Protein AF-A0A377R325-F1 (afdb_monomer_lite)

Structure (mmCIF, N/CA/C/O backbone):
data_AF-A0A377R325-F1
#
_entry.id   AF-A0A377R325-F1
#
loop_
_atom_site.group_PDB
_atom_site.id
_atom_site.type_symbol
_atom_site.label_atom_id
_atom_site.label_alt_id
_atom_site.label_comp_id
_atom_site.label_asym_id
_atom_site.label_entity_id
_atom_site.label_seq_id
_atom_site.pdbx_PDB_ins_code
_atom_site.Cartn_x
_atom_site.Cartn_y
_atom_site.Cartn_z
_atom_site.occupancy
_atom_site.B_iso_or_equiv
_atom_site.auth_seq_id
_atom_site.auth_comp_id
_atom_site.auth_asym_id
_atom_site.auth_atom_id
_atom_site.pdbx_PDB_model_num
ATOM 1 N N . MET A 1 1 ? -23.239 -12.003 5.685 1.00 79.06 1 MET A N 1
ATOM 2 C CA . MET A 1 1 ? -21.920 -11.402 6.017 1.00 79.06 1 MET A CA 1
ATOM 3 C C . MET A 1 1 ? -22.066 -10.486 7.225 1.00 79.06 1 MET A C 1
ATOM 5 O O . MET A 1 1 ? -23.081 -9.809 7.310 1.00 79.06 1 MET A O 1
ATOM 9 N N . LYS A 1 2 ? -21.102 -10.457 8.159 1.00 88.12 2 LYS A N 1
ATOM 10 C CA . LYS A 1 2 ? -21.179 -9.583 9.349 1.00 88.12 2 LYS A CA 1
ATOM 11 C C . LYS A 1 2 ? -20.744 -8.147 8.982 1.00 88.12 2 LYS A C 1
ATOM 13 O O . LYS A 1 2 ? -19.690 -8.029 8.351 1.00 88.12 2 LYS A O 1
ATOM 18 N N . PRO A 1 3 ? -21.505 -7.091 9.336 1.00 88.25 3 PRO A N 1
ATOM 19 C CA . PRO A 1 3 ? -21.129 -5.699 9.063 1.00 88.25 3 PRO A CA 1
ATOM 20 C C . PRO A 1 3 ? -20.074 -5.169 10.051 1.00 88.25 3 PRO A C 1
ATOM 22 O O . PRO A 1 3 ? -19.820 -5.792 11.084 1.00 88.25 3 PRO A O 1
ATOM 25 N N . ASP A 1 4 ? -19.478 -4.016 9.728 1.00 89.94 4 ASP A N 1
ATOM 26 C CA . ASP A 1 4 ? -18.606 -3.262 10.640 1.00 89.94 4 ASP A CA 1
ATOM 27 C C . ASP A 1 4 ? -19.404 -2.733 11.843 1.00 89.94 4 ASP A C 1
ATOM 29 O O . ASP A 1 4 ? -20.543 -2.277 11.698 1.00 89.94 4 ASP A O 1
ATOM 33 N N . THR A 1 5 ? -18.783 -2.762 13.021 1.00 89.06 5 THR A N 1
ATOM 34 C CA . THR A 1 5 ? -19.284 -2.142 14.251 1.00 89.06 5 THR A CA 1
ATOM 35 C C . THR A 1 5 ? -18.168 -1.352 14.932 1.00 89.06 5 THR A C 1
ATOM 37 O O . THR A 1 5 ? -16.984 -1.554 14.660 1.00 89.06 5 THR A O 1
ATOM 40 N N . THR A 1 6 ? -18.530 -0.495 15.887 1.00 85.75 6 THR A N 1
ATOM 41 C CA . THR A 1 6 ? -17.566 0.286 16.684 1.00 85.75 6 THR A CA 1
ATOM 42 C C . THR A 1 6 ? -16.601 -0.586 17.495 1.00 85.75 6 THR A C 1
ATOM 44 O O . THR A 1 6 ? -15.559 -0.108 17.933 1.00 85.75 6 THR A O 1
ATOM 47 N N . LEU A 1 7 ? -16.911 -1.875 17.663 1.00 84.88 7 LEU A N 1
ATOM 48 C CA . LEU A 1 7 ? -16.080 -2.835 18.387 1.00 84.88 7 LEU A CA 1
ATOM 49 C C . LEU A 1 7 ? -15.214 -3.702 17.464 1.00 84.88 7 LEU A C 1
ATOM 51 O O . LEU A 1 7 ? -14.139 -4.126 17.877 1.00 84.88 7 LEU A O 1
ATOM 55 N N . ARG A 1 8 ? -15.655 -3.997 16.232 1.00 88.12 8 ARG A N 1
ATOM 56 C CA . ARG A 1 8 ? -14.939 -4.913 15.325 1.00 88.12 8 ARG A CA 1
ATOM 57 C C . ARG A 1 8 ? -15.226 -4.657 13.851 1.00 88.12 8 ARG A C 1
ATOM 5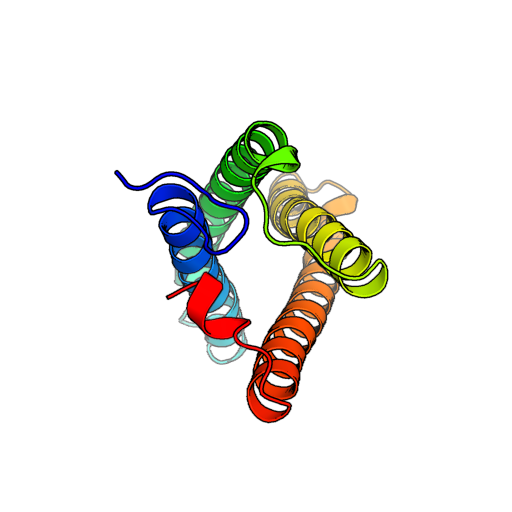9 O O . ARG A 1 8 ? -16.313 -4.220 13.476 1.00 88.12 8 ARG A O 1
ATOM 66 N N . TYR A 1 9 ? -14.287 -5.052 12.998 1.00 92.50 9 TYR A N 1
ATOM 67 C CA . TYR A 1 9 ? -14.483 -5.019 11.554 1.00 92.50 9 TYR A CA 1
ATOM 68 C C . TYR A 1 9 ? -15.275 -6.231 11.049 1.00 92.50 9 TYR A C 1
ATOM 70 O O . TYR A 1 9 ? -15.111 -7.366 11.513 1.00 92.50 9 TYR A O 1
ATOM 78 N N . GLY A 1 10 ? -16.142 -5.976 10.072 1.00 93.62 10 GLY A N 1
ATOM 79 C CA . GLY A 1 10 ? -16.986 -6.960 9.415 1.00 93.62 10 GLY A CA 1
ATOM 80 C C . GLY A 1 10 ? -16.225 -7.870 8.452 1.00 93.62 10 GLY A C 1
ATOM 81 O O . GLY A 1 10 ? -15.042 -7.677 8.160 1.00 93.62 10 GLY A O 1
ATOM 82 N N . THR A 1 11 ? -16.931 -8.868 7.915 1.00 93.69 11 THR A N 1
ATOM 83 C CA . THR A 1 11 ? -16.354 -9.899 7.035 1.00 93.69 11 THR A CA 1
ATOM 84 C C . THR A 1 11 ? -15.680 -9.288 5.805 1.00 93.69 11 THR A C 1
ATOM 86 O O . THR A 1 11 ? -14.545 -9.642 5.500 1.00 93.69 11 THR A O 1
ATOM 89 N N . LEU A 1 12 ? -16.343 -8.341 5.130 1.00 93.75 12 LEU A N 1
ATOM 90 C CA . LEU A 1 12 ? -15.811 -7.707 3.917 1.00 93.75 12 LEU A CA 1
ATOM 91 C C . LEU A 1 12 ? -14.566 -6.863 4.204 1.00 93.75 12 LEU A C 1
ATOM 93 O O . LEU A 1 12 ? -13.574 -6.965 3.487 1.00 93.75 12 LEU A O 1
ATOM 97 N N . THR A 1 13 ? -14.577 -6.074 5.280 1.00 94.75 13 THR A N 1
ATOM 98 C CA . THR A 1 13 ? -13.428 -5.241 5.655 1.00 94.75 13 THR A CA 1
ATOM 99 C C . THR A 1 13 ? -12.189 -6.082 5.956 1.00 94.75 13 THR A C 1
ATOM 101 O O . THR A 1 13 ? -11.081 -5.709 5.551 1.00 94.75 13 THR A O 1
ATOM 104 N N . ARG A 1 14 ? -12.368 -7.229 6.625 1.00 94.88 14 ARG A N 1
ATOM 105 C CA . ARG A 1 14 ? -11.286 -8.185 6.893 1.00 94.88 14 ARG A CA 1
ATOM 106 C C . ARG A 1 14 ? -10.825 -8.914 5.640 1.00 94.88 14 ARG A C 1
ATOM 108 O O . ARG A 1 14 ? -9.621 -9.024 5.447 1.00 94.88 14 ARG A O 1
ATOM 115 N N . LEU A 1 15 ? -11.748 -9.347 4.779 1.00 95.62 15 LEU A N 1
ATOM 116 C CA . LEU A 1 15 ? -11.410 -9.998 3.512 1.00 95.62 15 LEU A CA 1
ATOM 117 C C . LEU A 1 15 ? -10.534 -9.087 2.647 1.00 95.62 15 LEU A C 1
ATOM 119 O O . LEU A 1 15 ? -9.456 -9.497 2.228 1.00 95.62 15 LEU A O 1
ATOM 123 N N . PHE A 1 16 ? -10.947 -7.830 2.453 1.00 96.06 16 PHE A N 1
ATOM 124 C CA . PHE A 1 16 ? -10.122 -6.855 1.741 1.00 96.06 16 PHE A CA 1
ATOM 125 C C . PHE A 1 16 ? -8.773 -6.652 2.429 1.00 96.06 16 PHE A C 1
ATOM 127 O O . PHE A 1 16 ? -7.756 -6.612 1.756 1.00 96.06 16 PHE A O 1
ATOM 134 N N . HIS A 1 17 ? -8.736 -6.535 3.758 1.00 96.81 17 HIS A N 1
ATOM 135 C CA . HIS A 1 17 ? -7.481 -6.303 4.471 1.00 96.81 17 HIS A CA 1
ATOM 136 C C . HIS A 1 17 ? -6.481 -7.448 4.286 1.00 96.81 17 HIS A C 1
ATOM 138 O O . HIS A 1 17 ? -5.356 -7.218 3.855 1.00 96.81 17 HIS A O 1
ATOM 144 N N . TRP A 1 18 ? -6.892 -8.676 4.601 1.00 97.44 18 TRP A N 1
ATOM 145 C CA . TRP A 1 18 ? -6.014 -9.841 4.558 1.00 97.44 18 TRP A CA 1
ATOM 146 C C . TRP A 1 18 ? -5.677 -10.258 3.128 1.00 97.44 18 TRP A C 1
ATOM 148 O O . TRP A 1 18 ? -4.533 -10.617 2.864 1.00 97.44 18 TRP A O 1
ATOM 158 N N . GLY A 1 19 ? -6.616 -10.117 2.187 1.00 98.00 19 GLY A N 1
ATOM 159 C CA . GLY A 1 19 ? -6.336 -10.316 0.765 1.00 98.00 19 GLY A CA 1
ATOM 160 C C . GLY A 1 19 ? -5.279 -9.339 0.247 1.00 98.00 19 GLY A C 1
ATOM 161 O O . GLY A 1 19 ? -4.335 -9.748 -0.424 1.00 98.00 19 GLY A O 1
ATOM 162 N N . MET A 1 20 ? -5.370 -8.060 0.625 1.00 98.25 20 MET A N 1
ATOM 163 C CA . MET A 1 20 ? -4.347 -7.071 0.273 1.00 98.25 20 MET A CA 1
ATOM 164 C C . MET A 1 20 ? -3.012 -7.344 0.963 1.00 98.25 20 MET A C 1
ATOM 166 O O . MET A 1 20 ? -1.976 -7.210 0.324 1.00 98.25 20 MET A O 1
ATOM 170 N N . ALA A 1 21 ? -3.013 -7.754 2.235 1.00 98.00 21 ALA A N 1
ATOM 171 C CA . ALA A 1 21 ? -1.790 -8.120 2.948 1.00 98.00 21 ALA A CA 1
ATOM 172 C C . ALA A 1 21 ? -1.056 -9.282 2.255 1.00 98.00 21 ALA A C 1
ATOM 174 O O . ALA A 1 21 ? 0.152 -9.198 2.040 1.00 98.00 21 ALA A O 1
ATOM 175 N N . ALA A 1 22 ? -1.789 -10.317 1.828 1.00 98.44 22 ALA A N 1
ATOM 176 C CA . ALA A 1 22 ? -1.236 -11.419 1.043 1.00 98.44 22 ALA A CA 1
ATOM 177 C C . ALA A 1 22 ? -0.678 -10.938 -0.308 1.00 98.44 22 ALA A C 1
ATOM 179 O O . ALA A 1 22 ? 0.429 -11.319 -0.688 1.00 98.44 22 ALA A O 1
ATOM 180 N N . CYS A 1 23 ? -1.393 -10.044 -1.000 1.00 98.31 23 CYS A N 1
ATOM 181 C CA . CYS A 1 23 ? -0.907 -9.458 -2.248 1.00 98.31 23 CYS A CA 1
ATOM 182 C C . CYS A 1 23 ? 0.366 -8.626 -2.034 1.00 98.31 23 CYS A C 1
ATOM 184 O O . CYS A 1 23 ? 1.308 -8.771 -2.802 1.00 98.31 23 CYS A O 1
ATOM 186 N N . TYR A 1 24 ? 0.452 -7.792 -0.993 1.00 98.25 24 TYR A N 1
ATOM 187 C CA . TYR A 1 24 ? 1.673 -7.030 -0.706 1.00 98.25 24 TYR A CA 1
ATOM 188 C C . TYR A 1 24 ? 2.851 -7.937 -0.357 1.00 98.25 24 TYR A C 1
ATOM 190 O O . TYR A 1 24 ? 3.949 -7.707 -0.858 1.00 98.25 24 TYR A O 1
ATOM 198 N N . LEU A 1 25 ? 2.630 -8.992 0.432 1.00 98.44 25 LEU A N 1
ATOM 199 C CA . LEU A 1 25 ? 3.662 -9.993 0.697 1.00 98.44 25 LEU A CA 1
ATOM 200 C C . LEU A 1 25 ? 4.169 -10.616 -0.611 1.00 98.44 25 LEU A C 1
ATOM 202 O O . LEU A 1 25 ? 5.376 -10.677 -0.828 1.00 98.44 25 LEU A O 1
ATOM 206 N N . PHE A 1 26 ? 3.261 -10.994 -1.513 1.00 98.56 26 PHE A N 1
ATOM 207 C CA . PHE A 1 26 ? 3.608 -11.489 -2.845 1.00 98.56 26 PHE A CA 1
ATOM 208 C C . PHE A 1 26 ? 4.393 -10.458 -3.677 1.00 98.56 26 PHE A C 1
ATOM 210 O O . PHE A 1 26 ? 5.388 -10.810 -4.312 1.00 98.56 26 PHE A O 1
ATOM 217 N N . MET A 1 27 ? 4.004 -9.178 -3.651 1.00 98.31 27 MET A N 1
ATOM 218 C CA . MET A 1 27 ? 4.704 -8.106 -4.372 1.00 98.31 27 MET A CA 1
ATOM 219 C C . MET A 1 27 ? 6.162 -7.978 -3.923 1.00 98.31 27 MET A C 1
ATOM 221 O O . MET A 1 27 ? 7.056 -7.938 -4.766 1.00 98.31 27 MET A O 1
ATOM 225 N N . PHE A 1 28 ? 6.414 -7.951 -2.612 1.00 97.94 28 PHE A N 1
ATOM 226 C CA . PHE A 1 28 ? 7.776 -7.858 -2.085 1.00 97.94 28 PHE A CA 1
ATOM 227 C C . PHE A 1 28 ? 8.566 -9.155 -2.279 1.00 97.94 28 PHE A C 1
ATOM 229 O O . PHE A 1 28 ? 9.741 -9.089 -2.628 1.00 97.94 28 PHE A O 1
ATOM 236 N N . ALA A 1 29 ? 7.935 -10.323 -2.119 1.00 98.38 29 ALA A N 1
ATOM 237 C CA . ALA A 1 29 ? 8.585 -11.615 -2.329 1.00 98.38 29 ALA A CA 1
ATOM 238 C C . ALA A 1 29 ? 9.043 -11.794 -3.781 1.00 98.38 29 ALA A C 1
ATOM 240 O O . ALA A 1 29 ? 10.191 -12.149 -4.024 1.00 98.38 29 ALA A O 1
ATOM 241 N N . THR A 1 30 ? 8.174 -11.491 -4.749 1.00 98.38 30 THR A N 1
ATOM 242 C CA . THR A 1 30 ? 8.537 -11.543 -6.171 1.00 98.38 30 THR A CA 1
ATOM 243 C C . THR A 1 30 ? 9.636 -10.538 -6.498 1.00 98.38 30 THR A C 1
ATOM 245 O O . THR A 1 30 ? 10.623 -10.916 -7.124 1.00 98.38 30 THR A O 1
ATOM 248 N N . ALA A 1 31 ? 9.521 -9.297 -6.006 1.00 97.31 31 ALA A N 1
ATOM 249 C CA . ALA A 1 31 ? 10.538 -8.277 -6.227 1.00 97.31 31 ALA A CA 1
ATOM 250 C C . ALA A 1 31 ? 11.904 -8.660 -5.661 1.00 97.31 31 ALA A C 1
ATOM 252 O O . ALA A 1 31 ? 12.917 -8.461 -6.326 1.00 97.31 31 ALA A O 1
ATOM 253 N N . LEU A 1 32 ? 11.941 -9.248 -4.468 1.00 98.00 32 LEU A N 1
ATOM 254 C CA . LEU A 1 32 ? 13.167 -9.782 -3.892 1.00 98.00 32 LEU A CA 1
ATOM 255 C C . LEU A 1 32 ? 13.714 -10.940 -4.738 1.00 98.00 32 LEU A C 1
ATOM 257 O O . LEU A 1 32 ? 14.896 -10.944 -5.067 1.00 98.00 32 LEU A O 1
ATOM 261 N N . ALA A 1 33 ? 12.852 -11.876 -5.144 1.00 98.25 33 ALA A N 1
ATOM 262 C CA . ALA A 1 33 ? 13.237 -13.081 -5.869 1.00 98.25 33 ALA A CA 1
ATOM 263 C C . ALA A 1 33 ? 14.016 -12.779 -7.158 1.00 98.25 33 ALA A C 1
ATOM 265 O O . ALA A 1 33 ? 15.122 -13.286 -7.319 1.00 98.25 33 ALA A O 1
ATOM 266 N N . TRP A 1 34 ? 13.511 -11.909 -8.042 1.00 97.88 34 TRP A N 1
ATOM 267 C CA . TRP A 1 34 ? 14.219 -11.621 -9.301 1.00 97.88 34 TRP A CA 1
ATOM 268 C C . TRP A 1 34 ? 15.445 -10.710 -9.141 1.00 97.88 34 TRP A C 1
ATOM 270 O O . TRP A 1 34 ? 16.243 -10.589 -10.071 1.00 97.88 34 TRP A O 1
ATOM 280 N N . ASN A 1 35 ? 15.569 -10.006 -8.009 1.00 96.56 35 ASN A N 1
ATOM 281 C CA . ASN A 1 35 ? 16.769 -9.229 -7.686 1.00 96.56 35 ASN A CA 1
ATOM 282 C C . ASN A 1 35 ? 17.876 -10.116 -7.093 1.00 96.56 35 ASN A C 1
ATOM 284 O O . ASN A 1 35 ? 19.045 -9.770 -7.226 1.00 96.56 35 ASN A O 1
ATOM 288 N N . LEU A 1 36 ? 17.518 -11.243 -6.466 1.00 98.06 36 LEU A N 1
ATOM 289 C CA . LEU A 1 36 ? 18.467 -12.259 -6.002 1.00 98.06 36 LEU A CA 1
ATOM 290 C C . LEU A 1 36 ? 18.872 -13.224 -7.122 1.00 98.06 36 LEU A C 1
ATOM 292 O O . LEU A 1 36 ? 20.038 -13.594 -7.215 1.00 98.06 36 LEU A O 1
ATOM 296 N N . ASP A 1 37 ? 17.923 -13.608 -7.976 1.00 97.94 37 ASP A N 1
ATOM 297 C CA . ASP A 1 37 ? 18.151 -14.497 -9.110 1.00 97.94 37 ASP A CA 1
ATOM 298 C C . ASP A 1 37 ? 17.466 -13.958 -10.372 1.00 97.94 37 ASP A C 1
ATOM 300 O O . ASP A 1 37 ? 16.240 -13.955 -10.508 1.00 97.94 37 ASP A O 1
ATOM 304 N N . GLY A 1 38 ? 18.279 -13.544 -11.345 1.00 97.31 38 GLY A N 1
ATOM 305 C CA . GLY A 1 38 ? 17.798 -13.030 -12.624 1.00 97.31 38 GLY A CA 1
ATOM 306 C C . GLY A 1 38 ? 16.963 -14.031 -13.432 1.00 97.31 38 GLY A C 1
ATOM 307 O O . GLY A 1 38 ? 16.163 -13.592 -14.264 1.00 97.31 38 GLY A O 1
ATOM 308 N N . SER A 1 39 ? 17.087 -15.340 -13.175 1.00 98.19 39 SER A N 1
ATOM 309 C CA . SER A 1 39 ? 16.268 -16.380 -13.810 1.00 98.19 39 SER A CA 1
ATOM 310 C C . SER A 1 39 ? 14.777 -16.220 -13.48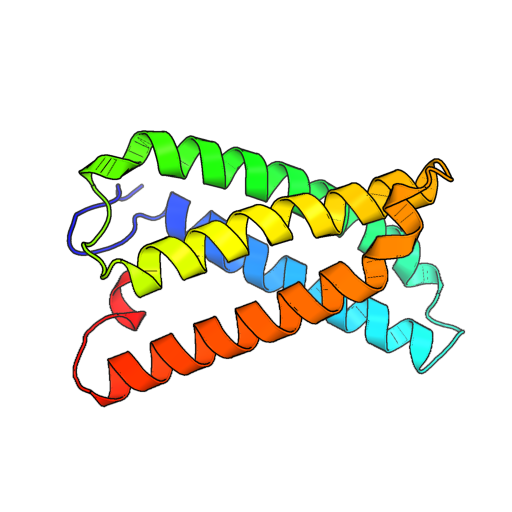3 1.00 98.19 39 SER A C 1
ATOM 312 O O . SER A 1 39 ? 13.917 -16.541 -14.302 1.00 98.19 39 SER A O 1
ATOM 314 N N . LEU A 1 40 ? 14.454 -15.610 -12.336 1.00 98.38 40 LEU A N 1
ATOM 315 C CA . LEU A 1 40 ? 13.090 -15.420 -11.839 1.00 98.38 40 LEU A CA 1
ATOM 316 C C . LEU A 1 40 ? 12.397 -14.166 -12.396 1.00 98.38 40 LEU A C 1
ATOM 318 O O . LEU A 1 40 ? 11.281 -13.839 -11.988 1.00 98.38 40 LEU A O 1
ATOM 322 N N . LYS A 1 41 ? 12.997 -13.459 -13.365 1.00 97.94 41 LYS A N 1
ATOM 323 C CA . LYS A 1 41 ? 12.383 -12.281 -14.012 1.00 97.94 41 LYS A CA 1
ATOM 324 C C . LYS A 1 41 ? 11.051 -12.578 -14.708 1.00 97.94 41 LYS A C 1
ATOM 326 O O . LYS A 1 41 ? 10.267 -11.651 -14.912 1.00 97.94 41 LYS A O 1
ATOM 331 N N . PHE A 1 42 ? 10.734 -13.840 -15.008 1.00 97.81 42 PHE A N 1
ATOM 332 C CA . PHE A 1 42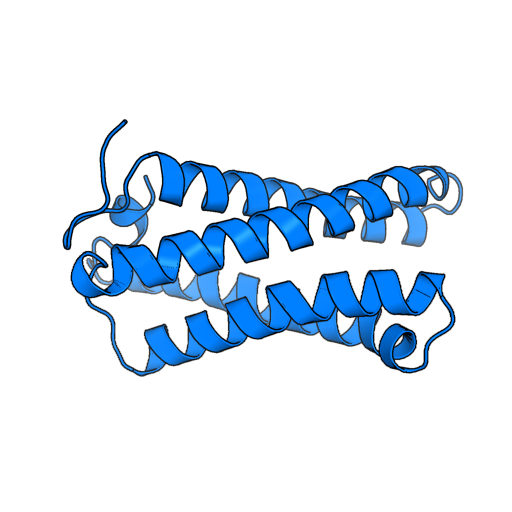 ? 9.401 -14.217 -15.495 1.00 97.81 42 PHE A CA 1
ATOM 333 C C . PHE A 1 42 ? 8.280 -13.859 -14.492 1.00 97.81 42 PHE A C 1
ATOM 335 O O . PHE A 1 42 ? 7.149 -13.595 -14.903 1.00 97.81 42 PHE A O 1
ATOM 342 N N . LEU A 1 43 ? 8.588 -13.742 -13.190 1.00 98.25 43 LEU A N 1
ATOM 343 C CA . LEU A 1 43 ? 7.645 -13.317 -12.145 1.00 98.25 43 LEU A CA 1
ATOM 344 C C . LEU A 1 43 ? 7.197 -11.853 -12.276 1.00 98.25 43 LEU A C 1
ATOM 346 O O . LEU A 1 43 ? 6.181 -11.477 -11.689 1.00 98.25 43 LEU A O 1
ATOM 350 N N . ILE A 1 44 ? 7.893 -11.023 -13.066 1.00 97.94 44 ILE A N 1
ATOM 351 C CA . ILE A 1 44 ? 7.517 -9.618 -13.291 1.00 97.94 44 ILE A CA 1
ATOM 352 C C . ILE A 1 44 ? 6.092 -9.518 -13.853 1.00 97.94 44 ILE A C 1
ATOM 354 O O . ILE A 1 44 ? 5.351 -8.611 -13.474 1.00 97.94 44 ILE A O 1
ATOM 358 N N . GLY A 1 45 ? 5.675 -10.449 -14.719 1.00 97.88 45 GLY A N 1
ATOM 359 C CA . GLY A 1 45 ? 4.304 -10.486 -15.239 1.00 97.88 45 GLY A CA 1
ATOM 360 C C . GLY A 1 45 ? 3.265 -10.636 -14.123 1.00 97.88 45 GLY A C 1
ATOM 361 O O . GLY A 1 45 ? 2.322 -9.847 -14.036 1.00 97.88 45 GLY A O 1
ATOM 362 N N . ALA A 1 46 ? 3.487 -11.586 -13.212 1.00 98.19 46 ALA A N 1
ATOM 363 C CA . ALA A 1 46 ? 2.609 -11.818 -12.069 1.00 98.19 46 ALA A CA 1
ATOM 364 C C . ALA A 1 46 ? 2.622 -10.641 -11.075 1.00 98.19 46 ALA A C 1
ATOM 366 O O . ALA A 1 46 ? 1.569 -10.242 -10.581 1.00 98.19 46 ALA A O 1
ATOM 367 N N . HIS A 1 47 ? 3.784 -10.027 -10.835 1.00 98.38 47 HIS A N 1
ATOM 368 C CA . HIS A 1 47 ? 3.906 -8.822 -10.009 1.00 98.38 47 HIS A CA 1
ATOM 369 C C . HIS A 1 47 ? 3.100 -7.647 -10.579 1.00 98.38 47 HIS A C 1
ATOM 371 O O . HIS A 1 47 ? 2.378 -6.969 -9.852 1.00 98.38 47 HIS A O 1
ATOM 377 N N . LYS A 1 48 ? 3.156 -7.424 -11.899 1.00 97.94 48 LYS A N 1
ATOM 378 C CA . LYS A 1 48 ? 2.349 -6.390 -12.565 1.00 97.94 48 LYS A CA 1
ATOM 379 C C . LYS A 1 48 ? 0.850 -6.647 -12.383 1.00 97.94 48 LYS A C 1
ATOM 381 O O . LYS A 1 48 ? 0.126 -5.731 -11.996 1.00 97.94 48 LYS A O 1
ATOM 386 N N . ALA A 1 49 ? 0.397 -7.882 -12.607 1.00 98.00 49 ALA A N 1
ATOM 387 C CA . ALA A 1 49 ? -1.006 -8.258 -12.433 1.00 98.00 49 ALA A CA 1
ATOM 388 C C . ALA A 1 49 ? -1.484 -8.065 -10.981 1.00 98.00 49 ALA A C 1
ATOM 390 O O . ALA A 1 49 ? -2.528 -7.455 -10.747 1.00 98.00 49 ALA A O 1
ATOM 391 N N . ALA A 1 50 ? -0.690 -8.506 -10.000 1.00 98.25 50 ALA A N 1
ATOM 392 C CA . ALA A 1 50 ? -0.983 -8.312 -8.581 1.00 98.25 50 ALA A CA 1
ATOM 393 C C . ALA A 1 50 ? -0.992 -6.825 -8.179 1.00 98.25 50 ALA A C 1
ATOM 395 O O . ALA A 1 50 ? -1.830 -6.414 -7.378 1.00 98.25 50 ALA A O 1
ATOM 396 N N . GLY A 1 51 ? -0.122 -5.997 -8.766 1.00 97.88 51 GLY A N 1
ATOM 397 C CA . GLY A 1 51 ? -0.112 -4.546 -8.564 1.00 97.88 51 GLY A CA 1
ATOM 398 C C . GLY A 1 51 ? -1.392 -3.858 -9.052 1.00 97.88 51 GLY A C 1
ATOM 399 O O . GLY A 1 51 ? -1.948 -3.020 -8.340 1.00 97.88 51 GLY A O 1
ATOM 400 N N . VAL A 1 52 ? -1.908 -4.248 -10.224 1.00 97.88 52 VAL A N 1
ATOM 401 C CA . VAL A 1 52 ? -3.200 -3.755 -10.742 1.00 97.88 52 VAL A CA 1
ATOM 402 C C . VAL A 1 52 ? -4.351 -4.218 -9.850 1.00 97.88 52 VAL A C 1
ATOM 404 O O . VAL A 1 52 ? -5.200 -3.410 -9.471 1.00 97.88 52 VAL A O 1
ATOM 407 N N . LEU A 1 53 ? -4.355 -5.491 -9.444 1.00 97.94 53 LEU A N 1
ATOM 408 C CA . LEU A 1 53 ? -5.345 -6.015 -8.502 1.00 97.94 53 LEU A CA 1
ATOM 409 C C . LEU A 1 53 ? -5.335 -5.227 -7.184 1.00 97.94 53 LEU A C 1
ATOM 411 O O . LEU A 1 53 ? -6.393 -4.823 -6.705 1.00 97.94 53 LEU A O 1
ATOM 415 N N . LEU A 1 54 ? -4.156 -4.951 -6.621 1.00 98.25 54 LEU A N 1
ATOM 416 C CA . LEU A 1 54 ? -3.998 -4.147 -5.409 1.00 98.25 54 LEU A CA 1
ATOM 417 C C . LEU A 1 54 ? -4.553 -2.734 -5.567 1.00 98.25 54 LEU A C 1
ATOM 419 O O . LEU A 1 54 ? -5.188 -2.240 -4.636 1.00 98.25 54 LEU A O 1
ATOM 423 N N . LEU A 1 55 ? -4.365 -2.086 -6.719 1.00 97.31 55 LEU A N 1
ATOM 424 C CA . LEU A 1 55 ? -4.946 -0.769 -6.977 1.00 97.31 55 LEU A CA 1
ATOM 425 C C . LEU A 1 55 ? -6.481 -0.816 -6.930 1.00 97.31 55 LEU A C 1
ATOM 427 O O . LEU A 1 55 ? -7.104 -0.007 -6.239 1.00 97.31 55 LEU A O 1
ATOM 431 N N . LEU A 1 56 ? -7.090 -1.809 -7.587 1.00 98.06 56 LEU A N 1
ATOM 432 C CA . LEU A 1 56 ? -8.544 -2.009 -7.585 1.00 98.06 56 LEU A CA 1
ATOM 433 C C . LEU A 1 56 ? -9.074 -2.347 -6.186 1.00 98.06 56 LEU A C 1
ATOM 435 O O . LEU A 1 56 ? -10.059 -1.759 -5.733 1.00 98.06 56 LEU A O 1
ATOM 439 N N . MET A 1 57 ? -8.400 -3.247 -5.463 1.00 98.00 57 MET A N 1
ATOM 440 C CA . MET A 1 57 ? -8.743 -3.586 -4.080 1.00 98.00 57 MET A CA 1
ATOM 441 C C . MET A 1 57 ? -8.606 -2.377 -3.153 1.00 98.00 57 MET A C 1
ATOM 443 O O . MET A 1 57 ? -9.461 -2.184 -2.291 1.00 98.00 57 MET A O 1
ATOM 447 N N . THR A 1 58 ? -7.578 -1.542 -3.337 1.00 97.44 58 THR A N 1
ATOM 448 C CA . THR A 1 58 ? -7.377 -0.305 -2.563 1.00 97.44 58 THR A CA 1
ATOM 449 C C . THR A 1 58 ? -8.524 0.662 -2.801 1.00 97.44 58 THR A C 1
ATOM 451 O O . THR A 1 58 ? -9.099 1.170 -1.838 1.00 97.44 58 THR A O 1
ATOM 454 N N . PHE A 1 59 ? -8.915 0.861 -4.061 1.00 97.62 59 PHE A N 1
ATOM 455 C CA . PHE A 1 59 ? -10.049 1.706 -4.418 1.00 97.62 59 PHE A CA 1
ATOM 456 C C . PHE A 1 59 ? -11.360 1.195 -3.809 1.00 97.62 59 PHE A C 1
ATOM 458 O O . PHE A 1 59 ? -12.045 1.934 -3.099 1.00 97.62 59 PHE A O 1
ATOM 465 N N . ALA A 1 60 ? -11.671 -0.091 -3.987 1.00 97.50 60 ALA A N 1
ATOM 466 C CA . ALA A 1 60 ? -12.860 -0.714 -3.410 1.00 97.50 60 ALA A CA 1
ATOM 467 C C . ALA A 1 60 ? -12.873 -0.617 -1.874 1.00 97.50 60 ALA A C 1
ATOM 469 O O . ALA A 1 60 ? -13.881 -0.233 -1.275 1.00 97.50 60 ALA A O 1
ATOM 470 N N . ARG A 1 61 ? -11.736 -0.898 -1.227 1.00 95.69 61 ARG A N 1
ATOM 471 C CA . ARG A 1 61 ? -11.556 -0.782 0.224 1.00 95.69 61 ARG A CA 1
ATOM 472 C C . ARG A 1 61 ? -11.731 0.655 0.704 1.00 95.69 61 ARG A C 1
ATOM 474 O O . ARG A 1 61 ? -12.331 0.856 1.757 1.00 95.69 61 ARG A O 1
ATOM 481 N N . PHE A 1 62 ? -11.232 1.639 -0.036 1.00 95.75 62 PHE A N 1
ATOM 482 C CA . PHE A 1 62 ? -11.380 3.054 0.292 1.00 95.75 62 PHE A CA 1
ATOM 483 C C . PHE A 1 62 ? -12.843 3.503 0.188 1.00 95.75 62 PHE A C 1
ATOM 485 O O . PHE A 1 62 ? -13.371 4.092 1.127 1.00 95.75 62 PHE A O 1
ATOM 492 N N . LEU A 1 63 ? -13.564 3.136 -0.873 1.00 96.50 63 LEU A N 1
ATOM 493 C CA . LEU A 1 63 ? -15.002 3.417 -0.964 1.00 96.50 63 LEU A CA 1
ATOM 494 C C . LEU A 1 63 ? -15.792 2.727 0.156 1.00 96.50 63 LEU A C 1
ATOM 496 O O . LEU A 1 63 ? -16.674 3.331 0.771 1.00 96.50 63 LEU A O 1
ATOM 500 N N . TRP A 1 64 ? -15.450 1.475 0.470 1.00 95.75 64 TRP A N 1
ATOM 501 C CA . TRP A 1 64 ? -16.036 0.754 1.599 1.00 95.75 64 TRP A CA 1
ATOM 502 C C . TRP A 1 64 ? -15.730 1.436 2.939 1.00 95.75 64 TRP A C 1
ATOM 504 O O . TRP A 1 64 ? -16.588 1.500 3.823 1.00 95.75 64 TRP A O 1
ATOM 514 N N . ALA A 1 65 ? -14.528 1.996 3.080 1.00 92.88 65 ALA A N 1
ATOM 515 C CA . ALA A 1 65 ? -14.111 2.763 4.241 1.00 92.88 65 ALA A CA 1
ATOM 516 C C . ALA A 1 65 ? -14.965 4.005 4.459 1.00 92.88 65 ALA A C 1
ATOM 518 O O . ALA A 1 65 ? -15.435 4.216 5.577 1.00 92.88 65 ALA A O 1
ATOM 519 N N . LEU A 1 66 ? -15.187 4.779 3.395 1.00 93.62 66 LEU A N 1
ATOM 520 C CA . LEU A 1 66 ? -16.010 5.984 3.422 1.00 93.62 66 LEU A CA 1
ATOM 521 C C . LEU A 1 66 ? -17.452 5.665 3.837 1.00 93.62 66 LEU A C 1
ATOM 523 O O . LEU A 1 66 ? -17.998 6.309 4.732 1.00 93.62 66 LEU A O 1
ATOM 527 N N . LYS A 1 67 ? -18.037 4.600 3.273 1.00 93.75 67 LYS A N 1
ATOM 528 C CA . LYS A 1 67 ? -19.393 4.140 3.624 1.00 93.75 67 LYS A CA 1
ATOM 529 C C . LYS A 1 67 ? -19.535 3.720 5.092 1.00 93.75 67 LYS A C 1
ATOM 531 O O . LYS A 1 67 ? -20.622 3.823 5.651 1.00 93.75 67 LYS A O 1
ATOM 536 N N . ASN A 1 68 ? -18.453 3.264 5.725 1.00 92.06 68 ASN A N 1
ATOM 537 C CA . ASN A 1 68 ? -18.463 2.762 7.101 1.00 92.06 68 ASN A CA 1
ATOM 538 C C . ASN A 1 68 ? -17.822 3.718 8.119 1.00 92.06 68 ASN A C 1
ATOM 540 O O . ASN A 1 68 ? -17.631 3.313 9.261 1.00 92.06 68 ASN A O 1
ATOM 544 N N . LEU A 1 69 ? -17.518 4.977 7.770 1.00 88.88 69 LEU A N 1
ATOM 545 C CA . LEU A 1 69 ? -16.793 5.907 8.657 1.00 88.88 69 LEU A CA 1
ATOM 546 C C . LEU A 1 69 ? -17.388 6.006 10.068 1.00 88.88 69 LEU A C 1
ATOM 548 O O . LEU A 1 69 ? -16.648 5.948 11.044 1.00 88.88 69 LEU A O 1
ATOM 552 N N . ARG A 1 70 ? -18.720 6.085 10.177 1.00 87.88 70 ARG A N 1
ATOM 553 C CA . ARG A 1 70 ? -19.440 6.197 11.462 1.00 87.88 70 ARG A CA 1
ATOM 554 C C . ARG A 1 70 ? -19.491 4.895 12.269 1.00 87.88 70 ARG A C 1
ATOM 556 O O . ARG A 1 70 ? -19.930 4.903 13.409 1.00 87.88 70 ARG A O 1
ATOM 563 N N . ARG A 1 71 ? -19.103 3.772 11.665 1.00 85.56 71 ARG A N 1
ATOM 564 C CA . ARG A 1 71 ? -19.146 2.431 12.265 1.00 85.56 71 ARG A CA 1
ATOM 565 C C . ARG A 1 71 ? -17.760 1.901 12.596 1.00 85.56 71 ARG A C 1
ATOM 567 O O . ARG A 1 71 ? -17.652 0.765 13.033 1.00 85.56 71 ARG A O 1
ATOM 574 N N . ARG A 1 72 ? -16.702 2.675 12.352 1.00 81.69 72 ARG A N 1
ATOM 575 C CA . ARG A 1 72 ? -15.334 2.227 12.608 1.00 81.69 72 ARG A CA 1
ATOM 576 C C . ARG A 1 72 ? -14.979 2.372 14.084 1.00 81.69 72 ARG A C 1
ATOM 578 O O . ARG A 1 72 ? -15.419 3.337 14.706 1.00 81.69 72 ARG A O 1
ATOM 585 N N . PRO A 1 73 ? -14.161 1.458 14.629 1.00 79.44 73 PRO A N 1
ATOM 586 C CA . PRO A 1 73 ? -13.617 1.620 15.965 1.00 79.44 73 PRO A CA 1
ATOM 587 C C . PRO A 1 73 ? -12.900 2.959 16.115 1.00 79.44 73 PRO A C 1
ATOM 589 O O . PRO A 1 73 ? -12.172 3.389 15.213 1.00 79.44 73 PRO A O 1
ATOM 592 N N . GLU A 1 74 ? -13.095 3.606 17.261 1.00 76.06 74 GLU A N 1
ATOM 593 C CA . GLU A 1 74 ? -12.416 4.859 17.563 1.00 76.06 74 GLU A CA 1
ATOM 594 C C . GLU A 1 74 ? -10.896 4.665 17.612 1.00 76.06 74 GLU A C 1
ATOM 596 O O . GLU A 1 74 ? -10.371 3.595 17.949 1.00 76.06 74 GLU A O 1
ATOM 601 N N . GLY A 1 75 ? -10.183 5.726 17.240 1.00 80.12 75 GLY A N 1
ATOM 602 C CA . GLY A 1 75 ? -8.732 5.752 17.195 1.00 80.12 75 GLY A CA 1
ATOM 603 C C . GLY A 1 75 ? -8.204 7.163 17.400 1.00 80.12 75 GLY A C 1
ATOM 604 O O . GLY A 1 75 ? -8.856 8.147 17.034 1.00 80.12 75 GLY A O 1
ATOM 605 N N . SER A 1 76 ? -7.006 7.249 17.972 1.00 89.88 76 SER A N 1
ATOM 606 C CA . SER A 1 76 ? -6.301 8.512 18.181 1.00 89.88 76 SER A CA 1
ATOM 607 C C . SER A 1 76 ? -6.027 9.234 16.857 1.00 89.88 76 SER A C 1
ATOM 609 O O . SER A 1 76 ? -5.986 8.620 15.785 1.00 89.88 76 SER A O 1
ATOM 611 N N . LEU A 1 77 ? -5.779 10.546 16.918 1.00 92.00 77 LEU A N 1
ATOM 612 C CA . LEU A 1 77 ? -5.383 11.322 15.738 1.00 92.00 77 LEU A CA 1
ATOM 613 C C . LEU A 1 77 ? -4.146 10.720 15.047 1.00 92.00 77 LEU A C 1
ATOM 615 O O . LEU A 1 77 ? -4.121 10.614 13.825 1.00 92.00 77 LEU A O 1
ATOM 619 N N . LYS A 1 78 ? -3.168 10.234 15.823 1.00 94.00 78 LYS A N 1
ATOM 620 C CA . LYS A 1 78 ? -1.963 9.567 15.300 1.00 94.00 78 LYS A CA 1
ATOM 621 C C . LYS A 1 78 ? -2.309 8.321 14.481 1.00 94.00 78 LYS A C 1
ATOM 623 O O . LYS A 1 78 ? -1.794 8.152 13.381 1.00 94.00 78 LYS A O 1
ATOM 628 N N . ALA A 1 79 ? -3.225 7.485 14.975 1.00 92.44 79 ALA A N 1
ATOM 629 C CA . ALA A 1 79 ? -3.681 6.303 14.245 1.00 92.44 79 ALA A CA 1
ATOM 630 C C . ALA A 1 79 ? -4.431 6.679 12.955 1.00 92.44 79 ALA A C 1
ATOM 632 O O . ALA A 1 79 ? -4.254 6.034 11.924 1.00 92.44 79 ALA A O 1
ATOM 633 N N . LYS A 1 80 ? -5.242 7.745 12.984 1.00 92.44 80 LYS A N 1
ATOM 634 C CA . LYS A 1 80 ? -5.939 8.256 11.791 1.00 92.44 80 LYS A CA 1
ATOM 635 C C . LYS A 1 80 ? -4.956 8.757 10.731 1.00 92.44 80 LYS A C 1
ATOM 637 O O . LYS A 1 80 ? -5.091 8.375 9.572 1.00 92.44 80 LYS A O 1
ATOM 642 N N . LEU A 1 81 ? -3.952 9.542 11.126 1.00 95.69 81 LEU A N 1
ATOM 643 C CA . LEU A 1 81 ? -2.904 10.030 10.223 1.00 95.69 81 LEU A CA 1
ATOM 644 C C . LEU A 1 81 ? -2.055 8.885 9.659 1.00 95.69 81 LEU A C 1
ATOM 646 O O . LEU A 1 81 ? -1.789 8.863 8.462 1.00 95.69 81 LEU A O 1
ATOM 650 N N . GLY A 1 82 ? -1.706 7.893 10.483 1.00 96.06 82 GLY A N 1
ATOM 651 C CA . GLY A 1 82 ? -1.005 6.692 10.025 1.00 96.06 82 GLY A CA 1
ATOM 652 C C . GLY A 1 82 ? -1.800 5.915 8.972 1.00 96.06 82 GLY A C 1
ATOM 653 O O . GLY A 1 82 ? -1.259 5.550 7.932 1.00 96.06 82 GLY A O 1
ATOM 654 N N . HIS A 1 83 ? -3.106 5.719 9.183 1.00 95.19 83 HIS A N 1
ATOM 655 C CA . HIS A 1 83 ? -3.963 5.090 8.175 1.00 95.19 83 HIS A CA 1
ATOM 656 C C . HIS A 1 83 ? -4.112 5.937 6.910 1.00 95.19 83 HIS A C 1
ATOM 658 O O . HIS A 1 83 ? -4.134 5.375 5.819 1.00 95.19 83 HIS A O 1
ATOM 664 N N . LEU A 1 84 ? -4.208 7.263 7.031 1.00 96.00 84 LEU A N 1
ATOM 665 C CA . LEU A 1 84 ? -4.260 8.153 5.872 1.00 96.00 84 LEU A C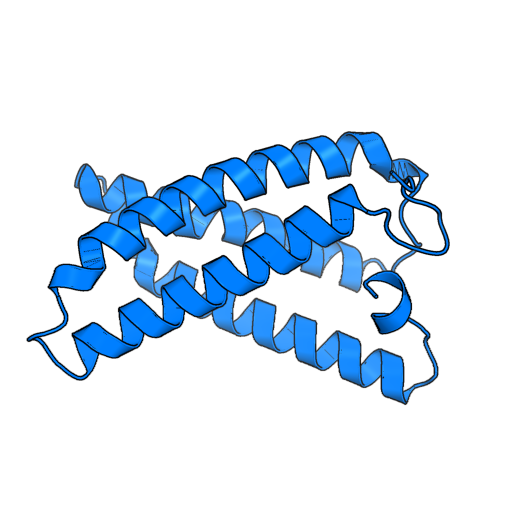A 1
ATOM 666 C C . LEU A 1 84 ? -2.982 8.038 5.029 1.00 96.00 84 LEU A C 1
ATOM 668 O O . LEU A 1 84 ? -3.072 7.878 3.814 1.00 96.00 84 LEU A O 1
ATOM 672 N N . ALA A 1 85 ? -1.813 8.042 5.674 1.00 98.12 85 ALA A N 1
ATOM 673 C CA . ALA A 1 85 ? -0.528 7.839 5.012 1.00 98.12 85 ALA A CA 1
ATOM 674 C C . ALA A 1 85 ? -0.444 6.460 4.333 1.00 98.12 85 ALA A C 1
ATOM 676 O O . ALA A 1 85 ? -0.007 6.369 3.187 1.00 98.12 85 ALA A O 1
ATOM 677 N N . LEU A 1 86 ? -0.938 5.401 4.990 1.00 98.00 86 LEU A N 1
ATOM 678 C CA . LEU A 1 86 ? -1.047 4.073 4.378 1.00 98.00 86 LEU A CA 1
ATOM 679 C C . LEU A 1 86 ? -1.937 4.105 3.132 1.00 98.00 86 LEU A C 1
ATOM 681 O O . LEU A 1 86 ? -1.492 3.655 2.085 1.00 98.00 86 LEU A O 1
ATOM 685 N N . TYR A 1 87 ? -3.144 4.681 3.190 1.00 97.50 87 TYR A N 1
ATOM 686 C CA . TYR A 1 87 ? -4.006 4.794 2.004 1.00 97.50 87 TYR A CA 1
ATOM 687 C C . TYR A 1 87 ? -3.318 5.549 0.863 1.00 97.50 87 TYR A C 1
ATOM 689 O O . TYR A 1 87 ? -3.355 5.079 -0.272 1.00 97.50 87 TYR A O 1
ATOM 697 N N . ALA A 1 88 ? -2.659 6.675 1.153 1.00 98.38 88 ALA A N 1
ATOM 698 C CA . ALA A 1 88 ? -1.939 7.448 0.144 1.00 98.38 88 ALA A CA 1
ATOM 699 C C . ALA A 1 88 ? -0.860 6.605 -0.557 1.00 98.38 88 ALA A C 1
ATOM 701 O O . ALA A 1 88 ? -0.820 6.551 -1.786 1.00 98.38 88 ALA A O 1
ATOM 702 N N . LEU A 1 89 ? -0.036 5.881 0.206 1.00 98.56 89 LEU A N 1
ATOM 703 C CA . LEU A 1 89 ? 1.016 5.024 -0.349 1.00 98.56 89 LEU A CA 1
ATOM 704 C C . LEU A 1 89 ? 0.465 3.787 -1.064 1.00 98.56 89 LEU A C 1
ATOM 706 O O . LEU A 1 89 ? 1.004 3.385 -2.094 1.00 98.56 89 LEU A O 1
ATOM 710 N N . MET A 1 90 ? -0.629 3.212 -0.565 1.00 98.12 90 MET A N 1
ATOM 711 C CA . MET A 1 90 ? -1.305 2.076 -1.192 1.00 98.12 90 MET A CA 1
ATOM 712 C C . MET A 1 90 ? -1.884 2.429 -2.568 1.00 98.12 90 MET A C 1
ATOM 714 O O . MET A 1 90 ? -1.974 1.545 -3.413 1.00 98.12 90 MET A O 1
ATOM 718 N N . PHE A 1 91 ? -2.216 3.700 -2.827 1.00 98.38 91 PHE A N 1
ATOM 719 C CA . PHE A 1 91 ? -2.522 4.197 -4.174 1.00 98.38 91 PHE A CA 1
ATOM 720 C C . PHE A 1 91 ? -1.257 4.564 -4.963 1.00 98.38 91 PHE A C 1
ATOM 722 O O . PHE A 1 91 ? -1.107 4.154 -6.113 1.00 98.38 91 PHE A O 1
ATOM 729 N N . ALA A 1 92 ? -0.334 5.315 -4.357 1.00 98.50 92 ALA A N 1
ATOM 730 C CA . ALA A 1 92 ? 0.832 5.869 -5.046 1.00 98.50 92 ALA A CA 1
ATOM 731 C C . ALA A 1 92 ? 1.817 4.794 -5.544 1.00 98.50 92 ALA A C 1
ATOM 733 O O . ALA A 1 92 ? 2.347 4.906 -6.651 1.00 98.50 92 ALA A O 1
ATOM 734 N N . ALA A 1 93 ? 2.059 3.735 -4.768 1.00 98.31 93 ALA A N 1
ATOM 735 C CA . ALA A 1 93 ? 2.991 2.668 -5.137 1.00 98.31 93 ALA A CA 1
ATOM 736 C C . ALA A 1 93 ? 2.544 1.871 -6.385 1.00 98.31 93 ALA A C 1
ATOM 738 O O . ALA A 1 93 ? 3.329 1.775 -7.332 1.00 98.31 93 ALA A O 1
ATOM 739 N N . PRO A 1 94 ? 1.310 1.337 -6.477 1.00 97.19 94 PRO A N 1
ATOM 740 C CA . PRO A 1 94 ? 0.859 0.689 -7.708 1.00 97.19 94 PRO A CA 1
ATOM 741 C C . PRO A 1 94 ? 0.636 1.685 -8.856 1.00 97.19 94 PRO A C 1
ATOM 743 O O . PRO A 1 94 ? 0.928 1.345 -10.000 1.00 97.19 94 PRO A O 1
ATOM 746 N N . ALA A 1 95 ? 0.209 2.926 -8.584 1.00 97.88 95 ALA A N 1
ATOM 747 C CA . ALA A 1 95 ? 0.075 3.949 -9.625 1.00 97.88 95 ALA A CA 1
ATOM 748 C C . ALA A 1 95 ? 1.422 4.314 -10.272 1.00 97.88 95 ALA A C 1
ATOM 750 O O . ALA A 1 95 ? 1.510 4.394 -11.496 1.00 97.88 95 ALA A O 1
ATOM 751 N N . SER A 1 96 ? 2.488 4.459 -9.481 1.00 98.50 96 SER A N 1
ATOM 752 C CA . SER A 1 96 ? 3.849 4.638 -10.012 1.00 98.50 96 SER A CA 1
ATOM 753 C C . SER A 1 96 ? 4.338 3.389 -10.750 1.00 98.50 96 SER A C 1
ATOM 755 O O . SER A 1 96 ? 4.998 3.504 -11.777 1.00 98.50 96 SER A O 1
ATOM 757 N N . GLY A 1 97 ? 3.953 2.191 -10.299 1.00 97.69 97 GLY A N 1
ATOM 758 C CA . GLY A 1 97 ? 4.224 0.941 -11.013 1.00 97.69 97 GLY A CA 1
ATOM 759 C C . GLY A 1 97 ? 3.612 0.913 -12.417 1.00 97.69 97 GLY A C 1
ATOM 760 O O . GLY A 1 97 ? 4.294 0.538 -13.368 1.00 97.69 97 GLY A O 1
ATOM 761 N N . MET A 1 98 ? 2.362 1.364 -12.570 1.00 96.94 98 MET A N 1
ATOM 762 C CA . MET A 1 98 ? 1.728 1.536 -13.884 1.00 96.94 98 MET A CA 1
ATOM 763 C C . MET A 1 98 ? 2.398 2.646 -14.693 1.00 96.94 98 MET A C 1
ATOM 765 O O . MET A 1 98 ? 2.721 2.434 -15.854 1.00 96.94 98 MET A O 1
ATOM 769 N N . ALA A 1 99 ? 2.673 3.803 -14.085 1.00 98.06 99 ALA A N 1
ATOM 770 C CA . ALA A 1 99 ? 3.353 4.915 -14.752 1.00 98.06 99 ALA A CA 1
ATOM 771 C C . ALA A 1 99 ? 4.697 4.485 -15.362 1.00 98.06 99 ALA A C 1
ATOM 773 O O . ALA A 1 99 ? 5.016 4.874 -16.480 1.00 98.06 99 ALA A O 1
ATOM 774 N N . ARG A 1 100 ? 5.443 3.607 -14.679 1.00 96.62 100 ARG A N 1
ATOM 775 C CA . ARG A 1 100 ? 6.688 3.016 -15.190 1.00 96.62 100 ARG A CA 1
ATOM 776 C C . ARG A 1 100 ? 6.487 2.171 -16.453 1.00 96.62 100 ARG A C 1
ATOM 778 O O . ARG A 1 100 ? 7.407 2.085 -17.255 1.00 96.62 100 ARG A O 1
ATOM 785 N N . GLN A 1 101 ? 5.324 1.545 -16.634 1.00 94.88 101 GLN A N 1
ATOM 786 C CA . GLN A 1 101 ? 5.006 0.781 -17.850 1.00 94.88 101 GLN A CA 1
ATOM 787 C C . GLN A 1 101 ? 4.755 1.686 -19.055 1.00 94.88 101 GLN A C 1
ATOM 789 O O . GLN A 1 101 ? 5.032 1.282 -20.176 1.00 94.88 101 GLN A O 1
ATOM 794 N N . PHE A 1 102 ? 4.249 2.893 -18.811 1.00 96.25 102 PHE A N 1
ATOM 795 C CA . PHE A 1 102 ? 4.011 3.915 -19.830 1.00 96.25 102 PHE A CA 1
ATOM 796 C C . PHE A 1 102 ? 5.174 4.906 -19.954 1.00 96.25 102 PHE A C 1
ATOM 798 O O . PHE A 1 102 ? 4.995 5.975 -20.526 1.00 96.25 102 PHE A O 1
ATOM 805 N N . GLU A 1 103 ? 6.330 4.592 -19.356 1.00 96.75 103 GLU A N 1
ATOM 806 C CA . GLU A 1 103 ? 7.526 5.451 -19.347 1.00 96.75 103 GLU A CA 1
ATOM 807 C C . GLU A 1 103 ? 7.266 6.878 -18.825 1.00 96.75 103 GLU A C 1
ATOM 809 O O . GLU A 1 103 ? 7.991 7.826 -19.119 1.00 96.75 103 GLU A O 1
ATOM 814 N N . ALA A 1 104 ? 6.236 7.044 -17.991 1.00 98.12 104 ALA A N 1
ATOM 815 C CA . ALA A 1 104 ? 5.881 8.330 -17.415 1.00 98.12 104 ALA A CA 1
ATOM 816 C C . ALA A 1 104 ? 6.815 8.692 -16.238 1.00 98.12 104 ALA A C 1
ATOM 818 O O . ALA A 1 104 ? 7.203 7.802 -15.470 1.00 98.12 104 ALA A O 1
ATOM 819 N N . PRO A 1 105 ? 7.110 9.990 -15.999 1.00 97.94 105 PRO A N 1
ATOM 820 C CA . PRO A 1 105 ? 8.091 10.425 -14.993 1.00 97.94 105 PRO A CA 1
ATOM 821 C C . PRO A 1 105 ? 7.841 9.892 -13.575 1.00 97.94 105 PRO A C 1
ATOM 823 O O . PRO A 1 105 ? 8.775 9.537 -12.857 1.00 97.94 105 PRO A O 1
ATOM 826 N N . PHE A 1 106 ? 6.570 9.763 -13.176 1.00 98.06 106 PHE A N 1
ATOM 827 C CA . PHE A 1 106 ? 6.191 9.235 -11.860 1.00 98.06 106 PHE A CA 1
ATOM 828 C C . PHE A 1 106 ? 6.657 7.785 -11.630 1.00 98.06 106 PHE A C 1
ATOM 830 O O . PHE A 1 106 ? 6.830 7.358 -10.488 1.00 98.06 106 PHE A O 1
ATOM 837 N N . GLY A 1 107 ? 6.928 7.030 -12.700 1.00 98.06 107 GLY A N 1
ATOM 838 C CA . GLY A 1 107 ? 7.433 5.662 -12.627 1.00 98.06 107 GLY A CA 1
ATOM 839 C C . GLY A 1 107 ? 8.793 5.521 -11.943 1.00 98.06 107 GLY A C 1
ATOM 840 O O . GLY A 1 107 ? 9.063 4.484 -11.330 1.00 98.06 107 GLY A O 1
ATOM 841 N N . ALA A 1 108 ? 9.627 6.566 -11.968 1.00 98.12 108 ALA A N 1
ATOM 842 C CA . ALA A 1 108 ? 10.918 6.580 -11.278 1.00 98.12 108 ALA A CA 1
ATOM 843 C C . ALA A 1 108 ? 10.768 6.460 -9.749 1.00 98.12 108 ALA A C 1
ATOM 845 O O . ALA A 1 108 ? 11.617 5.868 -9.084 1.00 98.12 108 ALA A O 1
ATOM 846 N N . ALA A 1 109 ? 9.653 6.945 -9.191 1.00 98.31 109 ALA A N 1
ATOM 847 C CA . ALA A 1 109 ? 9.395 6.924 -7.754 1.00 98.31 109 ALA A CA 1
ATOM 848 C C . ALA A 1 109 ? 8.983 5.541 -7.217 1.00 98.31 109 ALA A C 1
ATOM 850 O O . ALA A 1 109 ? 8.941 5.358 -6.001 1.00 98.31 109 ALA A O 1
ATOM 851 N N . HIS A 1 110 ? 8.685 4.563 -8.082 1.00 98.12 110 HIS A N 1
ATOM 852 C CA . HIS A 1 110 ? 8.077 3.294 -7.672 1.00 98.12 110 HIS A CA 1
ATOM 853 C C . HIS A 1 110 ? 8.869 2.557 -6.583 1.00 98.12 110 HIS A C 1
ATOM 855 O O . HIS A 1 110 ? 8.293 2.164 -5.571 1.00 98.12 110 HIS A O 1
ATOM 861 N N . GLY A 1 111 ? 10.190 2.421 -6.749 1.00 96.94 111 GLY A N 1
ATOM 862 C CA . GLY A 1 111 ? 11.038 1.756 -5.754 1.00 96.94 111 GLY A CA 1
ATOM 863 C C . GLY A 1 111 ? 11.018 2.475 -4.402 1.00 96.94 111 GLY A C 1
ATOM 864 O O . GLY A 1 111 ? 10.789 1.846 -3.372 1.00 96.94 111 GLY A O 1
ATOM 865 N N . ALA A 1 112 ? 11.174 3.802 -4.407 1.00 98.50 112 ALA A N 1
ATOM 866 C CA . ALA A 1 112 ? 11.146 4.613 -3.190 1.00 98.50 112 ALA A CA 1
ATOM 867 C C . ALA A 1 112 ? 9.787 4.535 -2.473 1.00 98.50 112 ALA A C 1
ATOM 869 O O . ALA A 1 112 ? 9.734 4.331 -1.261 1.00 98.50 112 ALA A O 1
ATOM 870 N N . LEU A 1 113 ? 8.683 4.627 -3.222 1.00 98.62 113 LEU A N 1
ATOM 871 C CA . LEU A 1 113 ? 7.328 4.495 -2.684 1.00 98.62 113 LEU A CA 1
ATOM 872 C C . LEU A 1 113 ? 7.065 3.091 -2.126 1.00 98.62 113 LEU A C 1
ATOM 874 O O . LEU A 1 113 ? 6.411 2.970 -1.091 1.00 98.62 113 LEU A O 1
ATOM 878 N N . ALA A 1 114 ? 7.591 2.042 -2.765 1.00 98.12 114 ALA A N 1
ATOM 879 C CA . ALA A 1 114 ? 7.475 0.670 -2.280 1.00 98.12 114 ALA A CA 1
ATOM 880 C C . ALA A 1 114 ? 8.220 0.464 -0.950 1.00 98.12 114 ALA A C 1
ATOM 882 O O . ALA A 1 114 ? 7.645 -0.093 -0.016 1.00 98.12 114 ALA A O 1
ATOM 883 N N . PHE A 1 115 ? 9.456 0.958 -0.817 1.00 98.19 115 PHE A N 1
ATOM 884 C CA . PHE A 1 115 ? 10.196 0.885 0.450 1.00 98.19 115 PHE A CA 1
ATOM 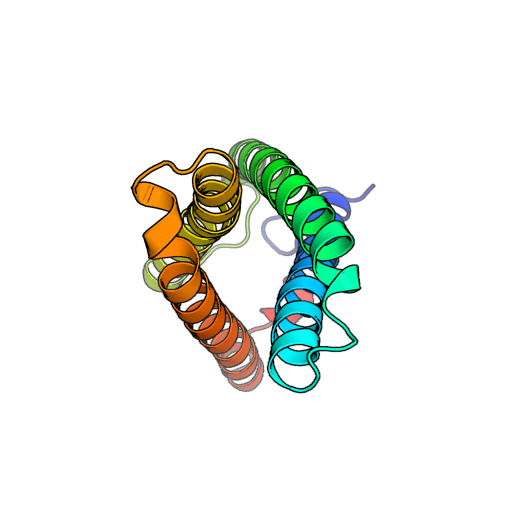885 C C . PHE A 1 115 ? 9.559 1.733 1.553 1.00 98.19 115 PHE A C 1
ATOM 887 O O . PHE A 1 115 ? 9.470 1.286 2.697 1.00 98.19 115 PHE A O 1
ATOM 894 N N . LEU A 1 116 ? 9.060 2.927 1.222 1.00 98.62 116 LEU A N 1
ATOM 895 C CA . LEU A 1 116 ? 8.345 3.769 2.179 1.00 98.62 116 LEU A CA 1
ATOM 896 C C . LEU A 1 116 ? 7.053 3.094 2.665 1.00 98.62 116 LEU A C 1
ATOM 898 O O . LEU A 1 116 ? 6.759 3.108 3.862 1.00 98.62 116 LEU A O 1
ATOM 902 N N . LEU A 1 117 ? 6.310 2.451 1.759 1.00 98.50 117 LEU A N 1
ATOM 903 C CA . LEU A 1 117 ? 5.145 1.645 2.114 1.00 98.50 117 LEU A CA 1
ATOM 904 C C . LEU A 1 117 ? 5.537 0.468 3.015 1.00 98.50 117 LEU A C 1
ATOM 906 O O . LEU A 1 117 ? 4.874 0.250 4.025 1.00 98.50 117 LEU A O 1
ATOM 910 N N . LEU A 1 118 ? 6.617 -0.255 2.697 1.00 98.25 118 LEU A N 1
ATOM 911 C CA . LEU A 1 118 ? 7.115 -1.366 3.515 1.00 98.25 118 LEU A CA 1
ATOM 912 C C . LEU A 1 118 ? 7.444 -0.915 4.942 1.00 98.25 118 LEU A C 1
ATOM 914 O O . LEU A 1 118 ? 7.006 -1.548 5.901 1.00 98.25 118 LEU A O 1
ATOM 918 N N . LEU A 1 119 ? 8.166 0.200 5.084 1.00 98.50 119 LEU A N 1
ATOM 919 C CA . LEU A 1 119 ? 8.506 0.777 6.383 1.00 98.50 119 LEU A CA 1
ATOM 920 C C . LEU A 1 119 ? 7.243 1.128 7.179 1.00 98.50 119 LEU A C 1
ATOM 922 O O . LEU A 1 119 ? 7.135 0.784 8.357 1.00 98.50 119 LEU A O 1
ATOM 926 N N . LEU A 1 120 ? 6.267 1.776 6.537 1.00 98.19 120 LEU A N 1
ATOM 927 C CA . LEU A 1 120 ? 5.029 2.176 7.199 1.00 98.19 120 LEU A CA 1
ATOM 928 C C . LEU A 1 120 ? 4.155 0.971 7.576 1.00 98.19 120 LEU A C 1
ATOM 930 O O . LEU A 1 120 ? 3.549 0.976 8.646 1.00 98.19 120 LEU A O 1
ATOM 934 N N . VAL A 1 121 ? 4.119 -0.078 6.749 1.00 98.25 121 VAL A N 1
ATOM 935 C CA . VAL A 1 121 ? 3.453 -1.352 7.065 1.00 98.25 121 VAL A CA 1
ATOM 936 C C . VAL A 1 121 ? 4.143 -2.045 8.241 1.00 98.25 121 VAL A C 1
ATOM 938 O O . VAL A 1 121 ? 3.462 -2.479 9.169 1.00 98.25 121 VAL A O 1
ATOM 941 N N . GLY A 1 122 ? 5.478 -2.095 8.262 1.00 98.25 122 GLY A N 1
ATOM 942 C CA . GLY A 1 122 ? 6.245 -2.629 9.390 1.00 98.25 122 GLY A CA 1
ATOM 943 C C . GLY A 1 122 ? 5.955 -1.873 10.688 1.00 98.25 122 GLY A C 1
ATOM 944 O O . GLY A 1 122 ? 5.640 -2.486 11.709 1.00 98.25 122 GLY A O 1
ATOM 945 N N . GLY A 1 123 ? 5.956 -0.537 10.633 1.00 97.69 123 GLY A N 1
ATOM 946 C CA . GLY A 1 123 ? 5.566 0.319 11.754 1.00 97.69 123 GLY A CA 1
ATOM 947 C C . GLY A 1 123 ? 4.118 0.093 12.197 1.00 97.69 123 GLY A C 1
ATOM 948 O O . GLY A 1 123 ? 3.849 -0.012 13.391 1.00 97.69 123 GLY A O 1
ATOM 949 N N . HIS A 1 124 ? 3.183 -0.051 11.255 1.00 96.62 124 HIS A N 1
ATOM 950 C CA . HIS A 1 124 ? 1.785 -0.367 11.543 1.00 96.62 124 HIS A CA 1
ATOM 951 C C . HIS A 1 124 ? 1.650 -1.694 12.302 1.00 96.62 124 HIS A C 1
ATOM 953 O O . HIS A 1 124 ? 1.036 -1.720 13.369 1.00 96.62 124 HIS A O 1
ATOM 959 N N . ILE A 1 125 ? 2.277 -2.767 11.808 1.00 96.31 125 ILE A N 1
ATOM 960 C CA . ILE A 1 125 ? 2.280 -4.085 12.459 1.00 96.31 125 ILE A CA 1
ATOM 961 C C . ILE A 1 125 ? 2.889 -3.984 13.860 1.00 96.31 125 ILE A C 1
ATOM 963 O O . ILE A 1 125 ? 2.255 -4.408 14.829 1.00 96.31 125 ILE A O 1
ATOM 967 N N . ALA A 1 126 ? 4.065 -3.364 13.998 1.00 96.50 126 ALA A N 1
ATOM 968 C CA . ALA A 1 126 ? 4.723 -3.179 15.290 1.00 96.50 126 ALA A CA 1
ATOM 969 C C . ALA A 1 126 ? 3.814 -2.446 16.287 1.00 96.50 126 ALA A C 1
ATOM 971 O O . ALA A 1 126 ? 3.645 -2.898 17.419 1.00 96.50 126 ALA A O 1
ATOM 972 N N . MET A 1 127 ? 3.150 -1.372 15.855 1.00 94.94 127 MET A N 1
ATOM 973 C CA . MET A 1 127 ? 2.199 -0.645 16.692 1.00 94.94 127 MET A CA 1
ATOM 974 C C . MET A 1 127 ? 1.014 -1.515 17.114 1.00 94.94 127 MET A C 1
ATOM 976 O O . MET A 1 127 ? 0.634 -1.469 18.282 1.00 94.94 127 MET A O 1
ATOM 980 N N . THR A 1 128 ? 0.455 -2.347 16.228 1.00 93.50 128 THR A N 1
ATOM 981 C CA . THR A 1 128 ? -0.640 -3.253 16.619 1.00 93.50 128 THR A CA 1
ATOM 982 C C . THR A 1 128 ? -0.216 -4.238 17.711 1.00 93.50 128 THR A C 1
ATOM 984 O O . THR A 1 128 ? -0.962 -4.455 18.665 1.00 93.50 128 THR A O 1
ATOM 987 N N . VAL A 1 129 ? 1.012 -4.761 17.633 1.00 94.06 129 VAL A N 1
ATOM 988 C CA . VAL A 1 129 ? 1.587 -5.648 18.653 1.00 94.06 129 VAL A CA 1
ATOM 989 C C . VAL A 1 129 ? 1.844 -4.892 19.957 1.00 94.06 129 VAL A C 1
ATOM 991 O O . VAL A 1 129 ? 1.534 -5.403 21.030 1.00 94.06 129 VAL A O 1
ATOM 994 N N . LEU A 1 130 ? 2.372 -3.666 19.894 1.00 94.25 130 LEU A N 1
ATOM 995 C CA . LEU A 1 130 ? 2.611 -2.839 21.080 1.00 94.25 130 LEU A CA 1
ATOM 996 C C . LEU A 1 130 ? 1.309 -2.487 21.809 1.00 94.25 130 LEU A C 1
ATOM 998 O O . LEU A 1 130 ? 1.259 -2.595 23.030 1.00 94.25 130 LEU A O 1
ATOM 1002 N N . HIS A 1 131 ? 0.255 -2.109 21.083 1.00 92.44 131 HIS A N 1
ATOM 1003 C CA . HIS A 1 131 ? -1.063 -1.856 21.672 1.00 92.44 131 HIS A CA 1
ATOM 1004 C C . HIS A 1 131 ? -1.663 -3.134 22.277 1.00 92.44 131 HIS A C 1
ATOM 1006 O O . HIS A 1 131 ? -2.141 -3.100 23.409 1.00 92.44 131 HIS A O 1
ATOM 1012 N N . GLN A 1 132 ? -1.527 -4.282 21.600 1.00 91.56 132 GLN A N 1
ATOM 1013 C CA . GLN A 1 132 ? -1.944 -5.572 22.158 1.00 91.56 132 GLN A CA 1
ATOM 1014 C C . GLN A 1 132 ? -1.238 -5.886 23.483 1.00 91.56 132 GLN A C 1
ATOM 1016 O O . GLN A 1 132 ? -1.879 -6.318 24.440 1.00 91.56 132 GLN A O 1
ATOM 1021 N N . ARG A 1 133 ? 0.079 -5.659 23.555 1.00 94.12 133 ARG A N 1
ATOM 1022 C CA . ARG A 1 133 ? 0.882 -5.881 24.770 1.00 94.12 133 ARG A CA 1
ATOM 1023 C C . ARG A 1 133 ? 0.514 -4.935 25.913 1.00 94.12 133 ARG A C 1
ATOM 1025 O O . ARG A 1 133 ? 0.709 -5.293 27.065 1.00 94.12 133 ARG A O 1
ATOM 1032 N N . LYS A 1 134 ? -0.039 -3.758 25.608 1.00 92.75 134 LYS A N 1
ATOM 1033 C CA . LYS A 1 134 ? -0.575 -2.805 26.594 1.00 92.75 134 LYS A CA 1
ATOM 1034 C C . LYS A 1 134 ? -1.989 -3.155 27.078 1.00 92.75 134 LYS A C 1
ATOM 1036 O O . LYS A 1 134 ? -2.566 -2.392 27.843 1.00 92.75 134 LYS A O 1
ATOM 1041 N N . GLY A 1 135 ? -2.552 -4.284 26.640 1.00 89.25 135 GLY A N 1
ATOM 1042 C CA . GLY A 1 135 ? -3.900 -4.721 27.008 1.00 89.25 135 GLY A CA 1
ATOM 1043 C C . GLY A 1 135 ? -5.010 -4.120 26.143 1.00 89.25 135 GLY A C 1
ATOM 1044 O O . GLY A 1 135 ? -6.187 -4.375 26.389 1.00 89.25 135 GLY A O 1
ATOM 1045 N N . GLU A 1 136 ? -4.671 -3.357 25.102 1.00 87.94 136 GLU A N 1
ATOM 1046 C CA . GLU A 1 136 ? -5.663 -2.844 24.165 1.00 87.94 136 GLU A CA 1
ATOM 1047 C C . GLU A 1 136 ? -6.012 -3.931 23.142 1.00 87.94 136 GLU A C 1
ATOM 1049 O O . GLU A 1 136 ? -5.152 -4.397 22.394 1.00 87.94 136 GLU A O 1
ATOM 1054 N N . ALA A 1 137 ? -7.286 -4.323 23.071 1.00 84.69 137 ALA A N 1
ATOM 1055 C CA . ALA A 1 137 ? -7.769 -5.379 22.175 1.00 84.69 137 ALA A CA 1
ATOM 1056 C C . ALA A 1 137 ? -7.862 -4.920 20.703 1.00 84.69 137 ALA A C 1
ATOM 1058 O O . ALA A 1 137 ? -8.938 -4.902 20.100 1.00 84.69 137 ALA A O 1
ATOM 1059 N N . VAL A 1 138 ? -6.745 -4.462 20.129 1.00 86.62 138 VAL A N 1
ATOM 1060 C CA . VAL A 1 138 ? -6.676 -3.903 18.770 1.00 86.62 138 VAL A CA 1
ATOM 1061 C C . VAL A 1 138 ? -6.603 -5.011 17.721 1.00 86.62 138 VAL A C 1
ATOM 1063 O O . VAL A 1 138 ? -7.294 -4.915 16.706 1.00 86.62 138 VAL A O 1
ATOM 1066 N N . LEU A 1 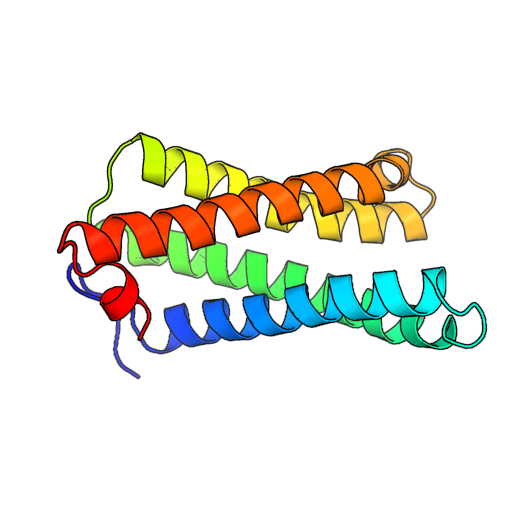139 ? -5.833 -6.079 17.963 1.00 86.44 139 LEU A N 1
ATOM 1067 C CA . LEU A 1 139 ? -5.684 -7.180 16.999 1.00 86.44 139 LEU A CA 1
ATOM 1068 C C . LEU A 1 139 ? -6.995 -7.943 16.800 1.00 86.44 139 LEU A C 1
ATOM 1070 O O . LEU A 1 139 ? -7.355 -8.285 15.675 1.00 86.44 139 LEU A O 1
ATOM 1074 N N . GLN A 1 140 ? -7.760 -8.134 17.874 1.00 88.81 140 GLN A N 1
ATOM 1075 C CA . GLN A 1 140 ? -9.039 -8.847 17.858 1.00 88.81 140 GLN A CA 1
ATOM 1076 C C . GLN A 1 140 ? -10.089 -8.138 16.995 1.00 88.81 140 GLN A C 1
ATOM 1078 O O . GLN A 1 140 ? -11.024 -8.777 16.519 1.00 88.81 140 GLN A O 1
ATOM 1083 N N . ARG A 1 141 ? -9.932 -6.833 16.723 1.00 88.62 141 ARG A N 1
ATOM 1084 C CA . ARG A 1 141 ? -10.818 -6.099 15.803 1.00 88.62 141 ARG A CA 1
ATOM 1085 C C . ARG A 1 141 ? -10.700 -6.611 14.364 1.00 88.62 141 ARG A C 1
ATOM 1087 O O . ARG A 1 141 ? -11.644 -6.432 13.594 1.00 88.62 141 ARG A O 1
ATOM 1094 N N . MET A 1 142 ? -9.556 -7.209 14.017 1.00 90.88 142 MET A N 1
ATOM 1095 C CA . MET A 1 142 ? -9.197 -7.714 12.685 1.00 90.88 142 MET A CA 1
ATOM 1096 C C . MET A 1 142 ? -9.162 -9.247 12.581 1.00 90.88 142 MET A C 1
ATOM 1098 O O . MET A 1 142 ? -8.889 -9.758 11.490 1.00 90.88 142 MET A O 1
ATOM 1102 N N . ALA A 1 143 ? -9.470 -9.949 13.677 1.00 79.81 143 ALA A N 1
ATOM 1103 C CA . ALA A 1 143 ? -9.661 -11.398 13.718 1.00 79.81 143 ALA A CA 1
ATOM 1104 C C . ALA A 1 143 ? -11.005 -11.840 13.099 1.00 79.81 143 ALA A C 1
ATOM 1106 O O . ALA A 1 143 ? -12.005 -11.067 13.107 1.00 79.81 143 ALA A O 1
#

InterPro domains:
  IPR011577 Cytochrome b561, bacterial/Ni-hydrogenase [PF01292] (8-142)
  IPR016174 Di-haem cytochrome, transmembrane [SSF81342] (4-142)
  IPR052168 Cytochrome b561 superoxide oxidase [PTHR30529] (5-101)

Foldseek 3Di:
DAPFALQAHDPLLLCLVVVLVVLLVLLVVLVVVCVVPVVSCVCVVVNLVSLVVLLVSLVVSVVVCVVCVVGYHDDDPVVVVLVVVLSVLSNLQSVLVVCVVVVHPSVVCNVVSSVVNVVSVVVVVVVQVVCVVVVNPSVVNSD

Radius of gyration: 16.41 Å; chains: 1; bounding box: 40×28×47 Å

Secondary structure (DSSP, 8-state):
-PPP-SSS--HHHHHHHHHHHHHHHHHHHHHHHHHH-GGGGGHHHHHHHHHHHHHHHHHHHHHHHHHTGGGSPP--HHHHHHHHHHHHHHHHHHHHHHHHHTT-GGGGGHHHHHHHHHHHHHHHHHHHHHHHHTT---GGGG-

pLDDT: mean 94.93, std 4.83, range [76.06, 98.62]

Sequence (143 aa):
MKPDTTLRYGTLTRLFHWGMAACYLFMFATALAWNLDGSLKFLIGAHKAAGVLLLLMTFARFLWALKNLRRRPEGSLKAKLGHLALYALMFAAPASGMARQFEAPFGAAHGALAFLLLLLVGGHIAMTVLHQRKGEAVLQRMA

Organism: NCBI:txid265175